Protein AF-A0AAV8ANN6-F1 (afdb_monomer_lite)

Foldseek 3Di:
DDDDDPWDDDPQWTQAFDDDPDPQTDDPQQWDDRNHPTTGGDQCVVVVVALVDPQWDWAGDRNDIDIDGPDQWDADRVVSDTHHPPPCPVVVVVVVVVVVVVVVVVVVVVVVVVVVVVVVVVCVPPVVVVVVPPDDPPDDDDDDDDDDDDDDD

InterPro domains:
  IPR009030 Growth factor receptor cysteine-rich domain superfamily [SSF57184] (16-83)
  IPR018097 EGF-like calcium-binding, conserved site [PS01187] (41-67)
  IPR026823 Complement Clr-like EGF domain [PF12662] (24-44)

Organism: NCBI:txid906938

Secondary structure (DSSP, 8-state):
-EEETTEEEBTTEE---EEETTTEEEPPTTEEE-SSS-EEEP-TTTTT-S--STTEEEEEETTEEEEEESSSEEEETTTTEEEES---HHHHHHHHHHHHHHHHHHHHHHHHHHHHHHHHHHHHHHSTTTGGGS-------------------

Sequence (153 aa):
MEVVGMAVVINKFFSACKEFGDNKCQCPSGFKGDGTKTCEDVDECKEKKACQCPECSCKNTYGSYDCTCSGDLLYMREQDACISKSASQVRGAWFAIVVVLTV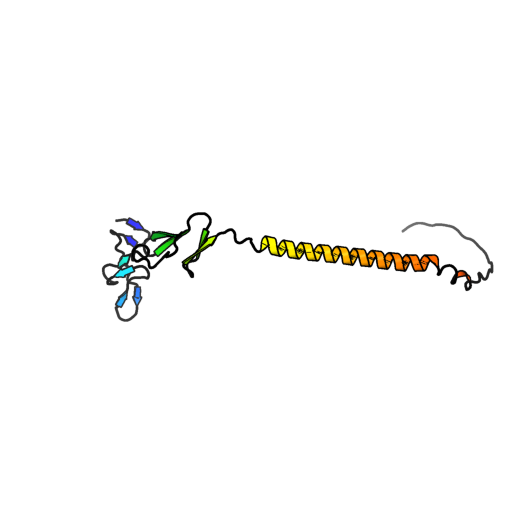LAIAAVGGYAIYKYRLRSYMDSEIRAIMAQYMPLDNQTEVPNHSQEKNHA

Structure (mmCIF, N/CA/C/O backbone):
data_AF-A0AAV8ANN6-F1
#
_entry.id   AF-A0AAV8ANN6-F1
#
loop_
_atom_site.group_PDB
_atom_site.id
_atom_site.type_symbol
_atom_site.label_atom_id
_atom_site.label_alt_id
_atom_site.label_comp_id
_atom_site.label_asym_id
_atom_site.label_entity_id
_atom_site.label_seq_id
_atom_site.pdbx_PDB_ins_code
_atom_site.Cartn_x
_atom_site.Cartn_y
_atom_site.Cartn_z
_atom_site.occupancy
_atom_site.B_iso_or_equiv
_atom_site.auth_seq_id
_atom_site.auth_comp_id
_atom_site.auth_asym_id
_atom_site.auth_atom_id
_atom_site.pdbx_PDB_model_num
ATOM 1 N N . MET A 1 1 ? -7.325 -8.944 35.195 1.00 47.22 1 MET A N 1
ATOM 2 C CA . MET A 1 1 ? -7.312 -7.472 35.114 1.00 47.22 1 MET A CA 1
ATOM 3 C C . MET A 1 1 ? -6.029 -7.115 34.404 1.00 47.22 1 MET A C 1
ATOM 5 O O . MET A 1 1 ? -4.971 -7.271 34.999 1.00 47.22 1 MET A O 1
ATOM 9 N N . GLU A 1 2 ? -6.109 -6.800 33.115 1.00 44.97 2 GLU A N 1
ATOM 10 C CA . GLU A 1 2 ? -4.937 -6.353 32.360 1.00 44.97 2 GLU A CA 1
ATOM 11 C C . GLU A 1 2 ? -4.935 -4.829 32.373 1.00 44.97 2 GLU A C 1
ATOM 13 O O . GLU A 1 2 ? -5.928 -4.189 32.029 1.00 44.97 2 GLU A O 1
ATOM 18 N N . VAL A 1 3 ? -3.840 -4.248 32.849 1.00 47.19 3 VAL A N 1
ATOM 19 C CA . VAL A 1 3 ? -3.636 -2.801 32.828 1.00 47.19 3 VAL A CA 1
ATOM 20 C C . VAL A 1 3 ? -2.806 -2.511 31.585 1.00 47.19 3 VAL A C 1
ATOM 22 O O . VAL A 1 3 ? -1.622 -2.839 31.545 1.00 47.19 3 VAL A O 1
ATOM 25 N N . VAL A 1 4 ? -3.433 -1.952 30.551 1.00 53.16 4 VAL A N 1
ATOM 26 C CA . VAL A 1 4 ? -2.744 -1.505 29.332 1.00 53.16 4 VAL A CA 1
ATOM 27 C C . VAL A 1 4 ? -2.748 0.021 29.357 1.00 53.16 4 VAL A C 1
ATOM 29 O O . VAL A 1 4 ? -3.747 0.665 29.042 1.00 53.16 4 VAL A O 1
ATOM 32 N N . GLY A 1 5 ? -1.639 0.616 29.802 1.00 62.78 5 GLY A N 1
ATOM 33 C CA . GLY A 1 5 ? -1.533 2.068 29.985 1.00 62.78 5 GLY A CA 1
ATOM 34 C C . GLY A 1 5 ? -2.410 2.595 31.132 1.00 62.78 5 GLY A C 1
ATOM 35 O O . GLY A 1 5 ? -2.434 2.014 32.212 1.00 62.78 5 GLY A O 1
ATOM 36 N N . MET A 1 6 ? -3.129 3.702 30.910 1.00 47.16 6 MET A N 1
ATOM 37 C CA . MET A 1 6 ? -4.071 4.295 31.884 1.00 47.16 6 MET A CA 1
ATOM 38 C C . MET A 1 6 ? -5.445 3.598 31.926 1.00 47.16 6 MET A C 1
ATOM 40 O O . MET A 1 6 ? -6.347 4.063 32.620 1.00 47.16 6 MET A O 1
ATOM 44 N N . ALA A 1 7 ? -5.630 2.501 31.187 1.00 51.03 7 ALA A N 1
ATOM 45 C CA . ALA A 1 7 ? -6.905 1.808 31.085 1.00 51.03 7 ALA A CA 1
ATOM 46 C C . ALA A 1 7 ? -6.923 0.502 31.889 1.00 51.03 7 ALA A C 1
ATOM 48 O O . ALA A 1 7 ? -6.020 -0.332 31.787 1.00 51.03 7 ALA A O 1
ATOM 49 N N . VAL A 1 8 ? -7.998 0.311 32.655 1.00 55.94 8 VAL A N 1
ATOM 50 C CA . VAL A 1 8 ? -8.302 -0.944 33.348 1.00 55.94 8 VAL A CA 1
ATOM 51 C C . VAL A 1 8 ? -9.140 -1.809 32.410 1.00 55.94 8 VAL A C 1
ATOM 53 O O . VAL A 1 8 ? -10.306 -1.505 32.171 1.00 55.94 8 VAL A O 1
ATOM 56 N N . VAL A 1 9 ? -8.558 -2.884 31.870 1.00 56.03 9 VAL A N 1
ATOM 57 C CA . VAL A 1 9 ? -9.264 -3.827 30.993 1.00 56.03 9 VAL A CA 1
ATOM 58 C C . VAL A 1 9 ? -9.759 -5.013 31.824 1.00 56.03 9 VAL A C 1
ATOM 60 O O . VAL A 1 9 ? -8.977 -5.789 32.392 1.00 56.03 9 VAL A O 1
ATOM 63 N N . ILE A 1 10 ? -11.083 -5.168 31.898 1.00 55.91 10 ILE A N 1
ATOM 64 C CA . ILE A 1 10 ? -11.748 -6.331 32.498 1.00 55.91 10 ILE A CA 1
ATOM 65 C C . ILE A 1 10 ? -12.589 -6.983 31.397 1.00 55.91 10 ILE A C 1
ATOM 67 O O . ILE A 1 10 ? -13.597 -6.424 30.990 1.00 55.91 10 ILE A O 1
ATOM 71 N N . ASN A 1 11 ? -12.173 -8.151 30.890 1.00 53.62 11 ASN A N 1
ATOM 72 C CA . ASN A 1 11 ? -12.951 -8.990 29.959 1.00 53.62 11 ASN A CA 1
ATOM 73 C C . ASN A 1 11 ? -13.629 -8.243 28.786 1.00 53.62 11 ASN A C 1
ATOM 75 O O . ASN A 1 11 ? -14.818 -8.427 28.552 1.00 53.62 11 ASN A O 1
ATOM 79 N N . LYS A 1 12 ? -12.876 -7.439 28.022 1.00 58.44 12 LYS A N 1
ATOM 80 C CA . LYS A 1 12 ? -13.356 -6.623 26.880 1.00 58.44 12 LYS A CA 1
ATOM 81 C C . LYS A 1 12 ? -14.217 -5.399 27.197 1.00 58.44 12 LYS A C 1
ATOM 83 O O . LYS A 1 12 ? -14.640 -4.708 26.272 1.00 58.44 12 LYS A O 1
ATOM 88 N N . PHE A 1 13 ? -14.441 -5.101 28.470 1.00 60.12 13 PHE A N 1
ATOM 89 C CA . PHE A 1 13 ? -15.150 -3.899 28.876 1.00 60.12 13 PHE A CA 1
ATOM 90 C C . PHE A 1 13 ? -14.147 -2.787 29.165 1.00 60.12 13 PHE A C 1
ATOM 92 O O . PHE A 1 13 ? -13.227 -2.948 29.972 1.00 60.12 13 PHE A O 1
ATOM 99 N N . PHE A 1 14 ? -14.334 -1.667 28.476 1.00 65.00 14 PHE A N 1
ATOM 100 C CA . PHE A 1 14 ? -13.576 -0.439 28.636 1.00 65.00 14 PHE A CA 1
ATOM 101 C C . PHE A 1 14 ? -14.499 0.628 29.243 1.00 65.00 14 PHE A C 1
ATOM 103 O O . PHE A 1 14 ? -15.652 0.767 28.841 1.00 65.00 14 PHE A O 1
ATOM 110 N N . SER A 1 15 ? -14.016 1.414 30.202 1.00 58.41 15 SER A N 1
ATOM 111 C CA . SER A 1 15 ? -14.722 2.599 30.706 1.00 58.41 15 SER A CA 1
ATOM 112 C C . SER A 1 15 ? -14.057 3.871 30.160 1.00 58.41 15 SER A C 1
ATOM 114 O O . SER A 1 15 ? -13.151 4.412 30.788 1.00 58.41 15 SER A O 1
ATOM 116 N N . ALA A 1 16 ? -14.481 4.331 28.975 1.00 63.75 16 ALA A N 1
ATOM 117 C CA . ALA A 1 16 ? -14.142 5.638 28.396 1.00 63.75 16 ALA A CA 1
ATOM 118 C C . ALA A 1 16 ? -15.451 6.346 28.108 1.00 63.75 16 ALA A C 1
ATOM 120 O O . ALA A 1 16 ? -16.178 5.955 27.196 1.00 63.75 16 ALA A O 1
ATOM 121 N N . CYS A 1 17 ? -15.709 7.414 28.845 1.00 68.44 17 CYS A N 1
ATOM 122 C CA . CYS A 1 17 ? -16.677 8.405 28.423 1.00 68.44 17 CYS A CA 1
ATOM 123 C C . CYS A 1 17 ? -15.941 9.438 27.566 1.00 68.44 17 CYS A C 1
ATOM 125 O O . CYS A 1 17 ? -15.003 10.083 28.037 1.00 68.44 17 CYS A O 1
ATOM 127 N N . LYS A 1 18 ? -16.355 9.596 26.306 1.00 74.88 18 LYS A N 1
ATOM 128 C CA . LYS A 1 18 ? -16.055 10.797 25.526 1.00 74.88 18 LYS A CA 1
ATOM 129 C C . LYS A 1 18 ? -17.199 11.780 25.763 1.00 74.88 18 LYS A C 1
ATOM 131 O O . LYS A 1 18 ? -18.340 11.482 25.409 1.00 74.88 18 LYS A O 1
ATOM 136 N N . GLU A 1 19 ? -16.908 12.918 26.388 1.00 70.38 19 GLU A N 1
ATOM 137 C CA . GLU A 1 19 ? -17.912 13.955 26.639 1.00 70.38 19 GLU A CA 1
ATOM 138 C C . GLU A 1 19 ? -18.310 14.635 25.319 1.00 70.38 19 GLU A C 1
ATOM 140 O O . GLU A 1 19 ? -17.498 15.288 24.662 1.00 70.38 19 GLU A O 1
ATOM 145 N N . PHE A 1 20 ? -19.570 14.469 24.923 1.00 65.69 20 PHE A N 1
ATOM 146 C CA . PHE A 1 20 ? -20.266 15.346 23.983 1.00 65.69 20 PHE A CA 1
ATOM 147 C C . PHE A 1 20 ? -21.249 16.174 24.824 1.00 65.69 20 PHE A C 1
ATOM 149 O O . PHE A 1 20 ? -21.854 15.628 25.741 1.00 65.69 20 PHE A O 1
ATOM 156 N N . GLY A 1 21 ? -21.360 17.483 24.572 1.00 69.75 21 GLY A N 1
ATOM 157 C CA . GLY A 1 21 ? -22.079 18.440 25.434 1.00 69.75 21 GLY A CA 1
ATOM 158 C C . GLY A 1 21 ? -23.454 17.996 25.979 1.00 69.75 21 GLY A C 1
ATOM 159 O O . GLY A 1 21 ? -24.133 17.148 25.403 1.00 69.75 21 GLY A O 1
ATOM 160 N N . ASP A 1 22 ? -23.847 18.615 27.101 1.00 63.34 22 ASP A N 1
ATOM 161 C CA . ASP A 1 22 ? -25.012 18.302 27.950 1.00 63.34 22 ASP A CA 1
ATOM 162 C C . ASP A 1 22 ? -25.047 16.856 28.482 1.00 63.34 22 ASP A C 1
ATOM 164 O O . ASP A 1 22 ? -25.939 16.072 28.163 1.00 63.34 22 ASP A O 1
ATOM 168 N N . ASN A 1 23 ? -24.091 16.514 29.358 1.00 66.06 23 ASN A N 1
ATOM 169 C CA . ASN A 1 23 ? -24.114 15.335 30.246 1.00 66.06 23 ASN A CA 1
ATOM 170 C C . ASN A 1 23 ? -24.320 13.965 29.562 1.00 66.06 23 ASN A C 1
ATOM 172 O O . ASN A 1 23 ? -24.701 12.994 30.222 1.00 66.06 23 ASN A O 1
ATOM 176 N N . LYS A 1 24 ? -24.075 13.857 28.252 1.00 72.00 24 LYS A N 1
ATOM 177 C CA . LYS A 1 24 ? -24.192 12.606 27.497 1.00 72.00 24 LYS A CA 1
ATOM 178 C C . LYS A 1 24 ? -22.808 12.015 27.260 1.00 72.00 24 LYS A C 1
ATOM 180 O O . LYS A 1 24 ? -22.073 12.423 26.365 1.00 72.00 24 LYS A O 1
ATOM 185 N N . CYS A 1 25 ? -22.466 11.019 28.069 1.00 76.62 25 CYS A N 1
ATOM 186 C CA . CYS A 1 25 ? -21.312 10.171 27.816 1.00 76.62 25 CYS A CA 1
ATOM 187 C C . CYS A 1 25 ? -21.583 9.258 26.622 1.00 76.62 25 CYS A C 1
ATOM 189 O O . CYS A 1 25 ? -22.574 8.530 26.615 1.00 76.62 25 CYS A O 1
ATOM 191 N N . GLN A 1 26 ? -20.683 9.256 25.640 1.00 80.12 26 GLN A N 1
ATOM 192 C CA . GLN A 1 26 ? -20.704 8.281 24.554 1.00 80.12 26 GLN A CA 1
ATOM 193 C C . GLN A 1 26 ? -19.395 7.494 24.529 1.00 80.12 26 GLN A C 1
ATOM 195 O O . GLN A 1 26 ? -18.327 8.023 24.848 1.00 80.12 26 GLN A O 1
ATOM 200 N N . CYS A 1 27 ? -19.483 6.218 24.154 1.00 82.44 27 CYS A N 1
ATOM 201 C CA . CYS A 1 27 ? -18.301 5.397 23.942 1.00 82.44 27 CYS A CA 1
ATOM 202 C C . CYS A 1 27 ? -17.434 5.970 22.804 1.00 82.44 27 CYS A C 1
ATOM 204 O O . CYS A 1 27 ? -17.966 6.544 21.847 1.00 82.44 27 CYS A O 1
ATOM 206 N N . PRO A 1 28 ? -16.100 5.829 22.888 1.00 80.50 28 PRO A N 1
ATOM 207 C CA . PRO A 1 28 ? -15.211 6.204 21.797 1.00 80.50 28 PRO A CA 1
ATOM 208 C C . PRO A 1 28 ? -15.4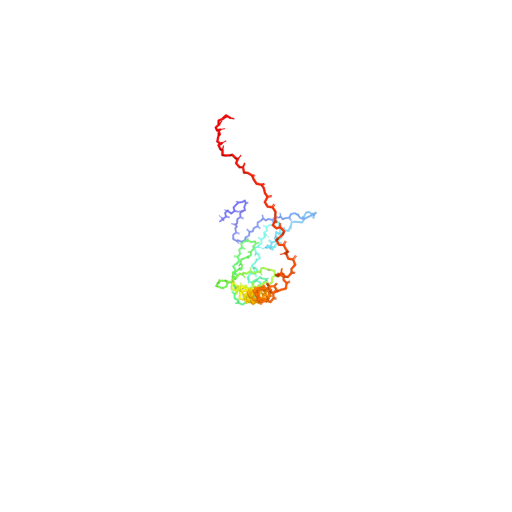73 5.352 20.546 1.00 80.50 28 PRO A C 1
ATOM 210 O O . PRO A 1 28 ? -16.060 4.272 20.620 1.00 80.50 28 PRO A O 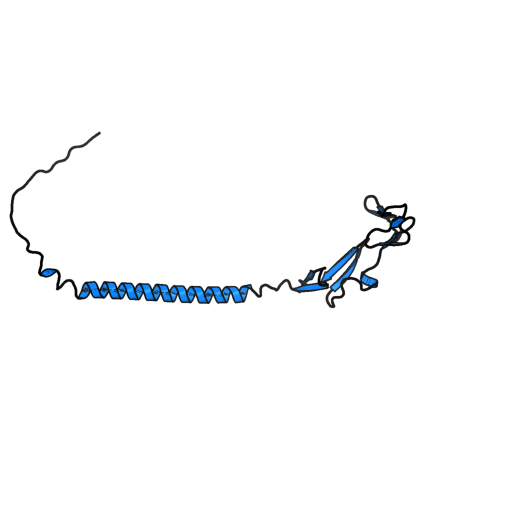1
ATOM 213 N N . SER A 1 29 ? -15.025 5.837 19.386 1.00 82.50 29 SER A N 1
ATOM 214 C CA . SER A 1 29 ? -15.107 5.092 18.124 1.00 82.50 29 SER A CA 1
ATOM 215 C C . SER A 1 29 ? -14.471 3.704 18.266 1.00 82.50 29 SER A C 1
ATOM 217 O O . SER A 1 29 ? -13.413 3.588 18.879 1.00 82.50 29 SER A O 1
ATOM 219 N N . GLY A 1 30 ? -15.115 2.673 17.711 1.00 81.75 30 GLY A N 1
ATOM 220 C CA . GLY A 1 30 ? -14.713 1.268 17.889 1.00 81.75 30 GLY A CA 1
ATOM 221 C C . GLY A 1 30 ? -15.354 0.581 19.102 1.00 81.75 30 GLY A C 1
ATOM 222 O O . GLY A 1 30 ? -15.158 -0.609 19.308 1.00 81.75 30 GLY A O 1
ATOM 223 N N . PHE A 1 31 ? -16.162 1.297 19.893 1.00 84.25 31 PHE A N 1
ATOM 224 C CA . PHE A 1 31 ? -16.857 0.735 21.050 1.00 84.25 31 PHE A CA 1
ATOM 225 C C . PHE A 1 31 ? -18.354 1.068 21.047 1.00 84.25 31 PHE A C 1
ATOM 227 O O . PHE A 1 31 ? -18.781 2.121 20.568 1.00 84.25 31 PHE A O 1
ATOM 234 N N . LYS A 1 32 ? -19.165 0.180 21.628 1.00 83.75 32 LYS A N 1
ATOM 235 C CA . LYS A 1 32 ? -20.619 0.329 21.786 1.00 83.75 32 LYS A CA 1
ATOM 236 C C . LYS A 1 32 ? -21.032 0.179 23.249 1.00 83.75 32 LYS A C 1
ATOM 238 O O . LYS A 1 32 ? -20.434 -0.594 23.989 1.00 83.75 32 LYS A O 1
ATOM 243 N N . GLY A 1 33 ? -22.064 0.905 23.671 1.00 81.19 33 GLY A N 1
ATOM 244 C CA . GLY A 1 33 ? -22.605 0.811 25.028 1.00 81.19 33 GLY A CA 1
ATOM 245 C C . GLY A 1 33 ? -23.118 2.143 25.558 1.00 81.19 33 GLY A C 1
ATOM 246 O O . GLY A 1 33 ? -23.248 3.116 24.816 1.00 81.19 33 GLY A O 1
ATOM 247 N N . ASP A 1 34 ? -23.377 2.177 26.863 1.00 72.31 34 ASP A N 1
ATOM 248 C CA . ASP A 1 34 ? -24.009 3.311 27.546 1.00 72.31 34 ASP A CA 1
ATOM 249 C C . ASP A 1 34 ? -23.061 4.502 27.778 1.00 72.31 34 ASP A C 1
ATOM 251 O O . ASP A 1 34 ? -23.477 5.510 28.338 1.00 72.31 34 ASP A O 1
ATOM 255 N N . GLY A 1 35 ? -21.774 4.391 27.421 1.00 69.88 35 GLY A N 1
ATOM 256 C CA . GLY A 1 35 ? -20.765 5.451 27.578 1.00 69.88 35 GLY A CA 1
ATOM 257 C C . GLY A 1 35 ? -20.326 5.728 29.023 1.00 69.88 35 GLY A C 1
ATOM 258 O O . GLY A 1 35 ? -19.193 6.144 29.244 1.00 69.88 35 GLY A O 1
ATOM 259 N N . THR A 1 36 ? -21.189 5.474 30.012 1.00 65.50 36 THR A N 1
ATOM 260 C CA . THR A 1 36 ? -20.972 5.849 31.422 1.00 65.50 36 THR A CA 1
ATOM 261 C C . THR A 1 36 ? -20.537 4.687 32.317 1.00 65.50 36 THR A C 1
ATOM 263 O O . THR A 1 36 ? -19.846 4.911 33.307 1.00 65.50 36 THR A O 1
ATOM 266 N N . LYS A 1 37 ? -20.955 3.448 32.017 1.00 68.12 37 LYS A N 1
ATOM 267 C CA . LYS A 1 37 ? -20.684 2.268 32.869 1.00 68.12 37 LYS A CA 1
ATOM 268 C C . LYS A 1 37 ? -19.873 1.184 32.170 1.00 68.12 37 LYS A C 1
ATOM 270 O O . LYS A 1 37 ? -18.975 0.620 32.786 1.00 68.12 37 LYS A O 1
ATOM 275 N N . THR A 1 38 ? -20.152 0.914 30.898 1.00 74.88 38 THR A N 1
ATOM 276 C CA . THR A 1 38 ? -19.470 -0.127 30.121 1.00 74.88 38 THR A CA 1
ATOM 277 C C . THR A 1 38 ? -19.495 0.222 28.637 1.00 74.88 38 THR A C 1
ATOM 279 O O . THR A 1 38 ? -20.570 0.416 28.070 1.00 74.88 38 THR A O 1
ATOM 282 N N . CYS A 1 39 ? -18.321 0.265 28.013 1.00 82.25 39 CYS A N 1
ATOM 283 C CA . CYS A 1 39 ? -18.153 0.256 26.566 1.00 82.25 39 CYS A CA 1
ATOM 284 C C . CYS A 1 39 ? -17.563 -1.095 26.158 1.00 82.25 39 CYS A C 1
ATOM 286 O O . CYS A 1 39 ? -16.492 -1.481 26.625 1.00 82.25 39 CYS A O 1
ATOM 288 N N . GLU A 1 40 ? -18.290 -1.827 25.326 1.00 83.69 40 GLU A N 1
ATOM 289 C CA . GLU A 1 40 ? -17.848 -3.085 24.737 1.00 83.69 40 GLU A CA 1
ATOM 290 C C . GLU A 1 40 ? -17.158 -2.803 23.402 1.00 83.69 40 GLU A C 1
ATOM 292 O O . GLU A 1 40 ? -17.642 -2.004 22.599 1.00 83.69 40 GLU A O 1
ATOM 297 N N . ASP A 1 41 ? -16.027 -3.463 23.180 1.00 85.50 41 ASP A N 1
ATOM 298 C CA . ASP A 1 41 ? -15.320 -3.471 21.901 1.00 85.50 41 ASP A CA 1
ATOM 299 C C . ASP A 1 41 ? -16.226 -3.991 20.771 1.00 85.50 41 ASP A C 1
ATOM 301 O O . ASP A 1 41 ? -16.857 -5.047 20.894 1.00 85.50 41 ASP A O 1
ATOM 305 N N . VAL A 1 42 ? -16.328 -3.238 19.675 1.00 88.00 42 VAL A N 1
ATOM 306 C CA . VAL A 1 42 ? -17.072 -3.672 18.490 1.00 88.00 42 VAL A CA 1
ATOM 307 C C . VAL A 1 42 ? -16.171 -4.592 17.686 1.00 88.00 42 VAL A C 1
ATOM 309 O O . VAL A 1 42 ? -15.150 -4.161 17.185 1.00 88.00 42 VAL A O 1
ATOM 312 N N . ASP A 1 43 ? -16.570 -5.851 17.521 1.00 88.75 43 ASP A N 1
ATOM 313 C CA . ASP A 1 43 ? -15.808 -6.811 16.720 1.00 88.75 43 ASP A CA 1
ATOM 314 C C . ASP A 1 43 ? -16.131 -6.615 15.228 1.00 88.75 43 ASP A C 1
ATOM 316 O O . ASP A 1 43 ? -17.037 -7.262 14.681 1.00 88.75 43 ASP A O 1
ATOM 320 N N . GLU A 1 44 ? -15.436 -5.686 14.560 1.00 89.19 44 GLU A N 1
ATOM 321 C CA . GLU A 1 44 ? -15.732 -5.344 13.162 1.00 89.19 44 GLU A CA 1
ATOM 322 C C . GLU A 1 44 ? -15.490 -6.520 12.203 1.00 89.19 44 GLU A C 1
ATOM 324 O O . GLU A 1 44 ? -16.131 -6.594 11.146 1.00 89.19 44 GLU A O 1
ATOM 329 N N . CYS A 1 45 ? -14.635 -7.472 12.599 1.00 87.50 45 CYS A N 1
ATOM 330 C CA . CYS A 1 45 ? -14.394 -8.719 11.877 1.00 87.50 45 CYS A CA 1
ATOM 331 C C . CYS A 1 45 ? -15.627 -9.630 11.880 1.00 87.50 45 CYS A C 1
ATOM 333 O O . CYS A 1 45 ? -16.006 -10.177 10.841 1.00 87.50 45 CYS A O 1
ATOM 335 N N . LYS A 1 46 ? -16.285 -9.798 13.034 1.00 87.38 46 LYS A N 1
ATOM 336 C CA . LYS A 1 46 ? -17.511 -10.611 13.132 1.00 87.38 46 LYS A CA 1
ATOM 337 C C . LYS A 1 46 ? -18.708 -9.949 12.480 1.00 87.38 46 LYS A C 1
ATOM 339 O O . LYS A 1 46 ? -19.517 -10.632 11.856 1.00 87.38 46 LYS A O 1
ATOM 344 N N . GLU A 1 47 ? -18.817 -8.631 12.614 1.00 86.69 47 GLU A N 1
ATOM 345 C CA . GLU A 1 47 ? -19.894 -7.862 11.990 1.00 86.69 47 GLU A CA 1
ATOM 346 C C . GLU A 1 47 ? -19.696 -7.707 10.469 1.00 86.69 47 GLU A C 1
ATOM 348 O O . GLU A 1 47 ? -20.566 -7.151 9.800 1.00 86.69 47 GLU A O 1
ATOM 353 N N . LYS A 1 48 ? -18.582 -8.220 9.912 1.00 80.62 48 LYS A N 1
ATOM 354 C CA . LYS A 1 48 ? -18.194 -8.102 8.496 1.00 80.62 48 LYS A CA 1
ATOM 355 C C . LYS A 1 48 ? -18.231 -6.655 8.001 1.00 80.62 48 LYS A C 1
ATOM 357 O O . LYS A 1 48 ? -18.514 -6.398 6.835 1.00 80.62 48 LYS A O 1
ATOM 362 N N . LYS A 1 49 ? -17.973 -5.699 8.893 1.00 82.25 49 LYS A N 1
ATOM 363 C CA . LYS A 1 49 ? -17.929 -4.265 8.573 1.00 82.25 49 LYS A CA 1
ATOM 364 C C . LYS A 1 49 ? -16.563 -3.838 8.045 1.00 82.25 49 LYS A C 1
ATOM 366 O O . LYS A 1 49 ? -16.472 -2.788 7.426 1.00 82.25 49 LYS A O 1
ATOM 371 N N . ALA A 1 50 ? -15.536 -4.648 8.290 1.00 82.50 50 ALA A N 1
ATOM 372 C CA . ALA A 1 50 ? -14.155 -4.401 7.908 1.00 82.50 50 ALA A CA 1
ATOM 373 C C . ALA A 1 50 ? -13.543 -5.613 7.190 1.00 82.50 50 ALA A C 1
ATOM 375 O O . ALA A 1 50 ? -13.984 -6.747 7.394 1.00 82.50 50 ALA A O 1
ATOM 376 N N . CYS A 1 51 ? -12.510 -5.365 6.376 1.00 84.00 51 CYS A N 1
ATOM 377 C CA . CYS A 1 51 ? -11.745 -6.383 5.651 1.00 84.00 51 CYS A CA 1
ATOM 378 C C . CYS A 1 51 ? -12.624 -7.318 4.785 1.00 84.00 51 CYS A C 1
ATOM 380 O O . CYS A 1 51 ? -12.488 -8.539 4.844 1.00 84.00 51 CYS A O 1
ATOM 382 N N . GLN A 1 52 ? -13.538 -6.770 3.974 1.00 82.25 52 GLN A N 1
ATOM 383 C CA . GLN A 1 52 ? -14.472 -7.569 3.154 1.00 82.25 52 GLN A CA 1
ATOM 384 C C . GLN A 1 52 ? -13.835 -8.244 1.919 1.00 82.25 52 GLN A C 1
ATOM 386 O O . GLN A 1 52 ? -14.525 -8.866 1.111 1.00 82.25 52 GLN A O 1
ATOM 391 N N . CYS A 1 53 ? -12.522 -8.130 1.753 1.00 80.06 53 CYS A N 1
ATOM 392 C CA . CYS A 1 53 ? -11.778 -8.687 0.633 1.00 80.06 53 CYS A CA 1
ATOM 393 C C . CYS A 1 53 ? -11.570 -10.211 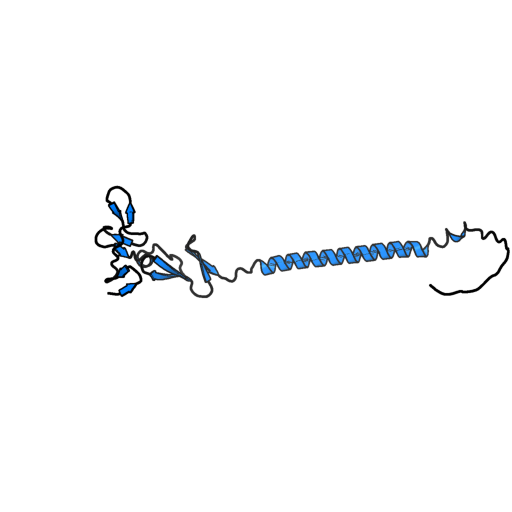0.768 1.00 80.06 53 CYS A C 1
ATOM 395 O O . CYS A 1 53 ? -11.297 -10.704 1.862 1.00 80.06 53 CYS A O 1
ATOM 397 N N . PRO A 1 54 ? -11.636 -10.975 -0.340 1.00 74.88 54 PRO A N 1
ATOM 398 C CA . PRO A 1 54 ? -11.538 -12.438 -0.312 1.00 74.88 54 PRO A CA 1
ATOM 399 C C . PRO A 1 54 ? -10.162 -12.960 0.127 1.00 74.88 54 PRO A C 1
ATOM 401 O O . PRO A 1 54 ? -10.076 -14.060 0.662 1.00 74.88 54 PRO A O 1
ATOM 404 N N . GLU A 1 55 ? -9.096 -12.177 -0.066 1.00 78.50 55 GLU A N 1
ATOM 405 C CA . GLU A 1 55 ? -7.724 -12.545 0.324 1.00 78.50 55 GLU A CA 1
ATOM 406 C C . GLU A 1 55 ? -7.239 -11.842 1.601 1.00 78.50 55 GLU A C 1
ATOM 408 O O . GLU A 1 55 ? -6.045 -11.856 1.919 1.00 78.50 55 GLU A O 1
ATOM 413 N N . CYS A 1 56 ? -8.164 -11.232 2.342 1.00 85.62 56 CYS A N 1
ATOM 414 C CA . CYS A 1 56 ? -7.875 -10.534 3.583 1.00 85.62 56 CYS A CA 1
ATOM 415 C C . CYS A 1 56 ? -8.125 -11.411 4.804 1.00 85.62 56 CYS A C 1
ATOM 417 O O . CYS A 1 56 ? -9.131 -12.108 4.911 1.00 85.62 56 CYS A O 1
ATOM 419 N N . SER A 1 57 ? -7.229 -11.305 5.774 1.00 87.38 57 SER A N 1
ATOM 420 C CA . SER A 1 57 ? -7.398 -11.814 7.123 1.00 87.38 57 SER A CA 1
ATOM 421 C C . SER A 1 57 ? -7.716 -10.644 8.050 1.00 87.38 57 SER A C 1
ATOM 423 O O . SER A 1 57 ? -6.934 -9.702 8.169 1.00 87.38 57 SER A O 1
ATOM 425 N N . CYS A 1 58 ? -8.864 -10.711 8.723 1.00 90.00 58 CYS A N 1
ATOM 426 C CA . CYS A 1 58 ? -9.266 -9.731 9.729 1.00 90.00 58 CYS A CA 1
ATOM 427 C C . CYS A 1 58 ? -8.833 -10.197 11.117 1.00 90.00 58 CYS A C 1
ATOM 429 O O . CYS A 1 58 ? -9.147 -11.317 11.530 1.00 90.00 58 CYS A O 1
ATOM 431 N N . LYS A 1 59 ? -8.147 -9.330 11.858 1.00 89.62 59 LYS A N 1
ATOM 432 C CA . LYS A 1 59 ? -7.806 -9.543 13.260 1.00 89.62 59 LYS A CA 1
ATOM 433 C C . LYS A 1 59 ? -8.394 -8.414 14.095 1.00 89.62 59 LYS A C 1
ATOM 435 O O . LYS A 1 59 ? -7.949 -7.273 14.014 1.00 89.62 59 LYS A O 1
ATOM 440 N N . ASN A 1 60 ? -9.368 -8.751 14.933 1.00 86.81 60 ASN A N 1
ATOM 441 C CA . ASN A 1 60 ? -9.958 -7.793 15.855 1.00 86.81 60 ASN A CA 1
ATOM 442 C C . ASN A 1 60 ? -8.938 -7.393 16.933 1.00 86.81 60 ASN A C 1
ATOM 444 O O . ASN A 1 60 ? -8.271 -8.257 17.513 1.00 86.81 60 ASN A O 1
ATOM 448 N N . THR A 1 61 ? -8.822 -6.099 17.209 1.00 85.56 61 THR A N 1
ATOM 449 C CA . THR A 1 61 ? -7.980 -5.539 18.275 1.00 85.56 61 THR A CA 1
ATOM 450 C C . THR A 1 61 ? -8.843 -4.685 19.201 1.00 85.56 61 THR A C 1
ATOM 452 O O . THR A 1 61 ? -9.994 -4.412 18.901 1.00 85.56 61 THR A O 1
ATOM 455 N N . TYR A 1 62 ? -8.340 -4.292 20.368 1.00 83.31 62 TYR A N 1
ATOM 456 C CA . TYR A 1 62 ? -9.147 -3.459 21.258 1.00 83.31 62 TYR A CA 1
ATOM 457 C C . TYR A 1 62 ? -9.260 -2.032 20.712 1.00 83.31 62 TYR A C 1
ATOM 459 O O . TYR A 1 62 ? -8.256 -1.327 20.603 1.00 83.31 62 TYR A O 1
ATOM 467 N N . GLY A 1 63 ? -10.484 -1.617 20.397 1.00 80.94 63 GLY A N 1
ATOM 468 C CA . GLY A 1 63 ? -10.850 -0.309 19.863 1.00 80.94 63 GLY A CA 1
ATOM 469 C C . GLY A 1 63 ? -10.553 -0.105 18.381 1.00 80.94 63 GLY A C 1
ATOM 470 O O . GLY A 1 63 ? -10.677 1.016 17.890 1.00 80.94 63 GLY A O 1
ATOM 471 N N . SER A 1 64 ? -10.114 -1.149 17.679 1.00 85.62 64 SER A N 1
ATOM 472 C CA . SER A 1 64 ? -9.805 -1.112 16.248 1.00 85.62 64 SER A CA 1
ATOM 473 C C . SER A 1 64 ? -9.733 -2.532 15.694 1.00 85.62 64 SER A C 1
ATOM 475 O O . SER A 1 64 ? -9.631 -3.507 16.423 1.00 85.62 64 SER A O 1
ATOM 477 N N . TYR A 1 65 ? -9.601 -2.661 14.388 1.00 87.69 65 TYR A N 1
ATOM 478 C CA . TYR A 1 65 ? -9.246 -3.904 13.719 1.00 87.69 65 TYR A CA 1
ATOM 479 C C . TYR A 1 65 ? -7.955 -3.723 12.921 1.00 87.69 65 TYR A C 1
ATOM 481 O O . TYR A 1 65 ? -7.593 -2.604 12.537 1.00 87.69 65 TYR A O 1
ATOM 489 N N . ASP A 1 66 ? -7.277 -4.836 12.667 1.00 87.81 66 ASP A N 1
ATOM 490 C CA . ASP A 1 66 ? -6.136 -4.926 11.768 1.00 87.81 66 ASP A CA 1
ATOM 491 C C . ASP A 1 66 ? -6.489 -5.875 10.616 1.00 87.81 66 ASP A C 1
ATOM 493 O O . ASP A 1 66 ? -6.944 -7.000 10.844 1.00 87.81 66 ASP A O 1
ATOM 497 N N . CYS A 1 67 ? -6.318 -5.411 9.379 1.00 89.25 67 CYS A N 1
ATOM 498 C CA . CYS A 1 67 ? -6.543 -6.220 8.185 1.00 89.25 67 CYS A CA 1
ATOM 499 C C . CYS A 1 67 ? -5.199 -6.489 7.522 1.00 89.25 67 CYS A C 1
ATOM 501 O O . CYS A 1 67 ? -4.487 -5.560 7.132 1.00 89.25 67 CYS A O 1
ATOM 503 N N . THR A 1 68 ? -4.888 -7.759 7.316 1.00 87.06 68 THR A N 1
ATOM 504 C CA . THR A 1 68 ? -3.715 -8.171 6.552 1.00 87.06 68 THR A CA 1
ATOM 505 C C . THR A 1 68 ? -4.151 -8.868 5.277 1.00 87.06 68 THR A C 1
ATOM 507 O O . THR A 1 68 ? -5.145 -9.586 5.259 1.00 87.06 68 THR A O 1
ATOM 510 N N . CYS A 1 69 ? -3.422 -8.653 4.187 1.00 87.94 69 CYS A N 1
ATOM 511 C CA . CYS A 1 69 ? -3.607 -9.434 2.971 1.00 87.94 69 CYS A CA 1
ATOM 512 C C . CYS A 1 69 ? -2.726 -10.682 3.025 1.00 87.94 69 CYS A C 1
ATOM 514 O O . CYS A 1 69 ? -1.653 -10.674 3.631 1.00 87.94 69 CYS A O 1
ATOM 516 N N . SER A 1 70 ? -3.173 -11.755 2.384 1.00 83.69 70 SER A N 1
ATOM 517 C CA . SER A 1 70 ? -2.362 -12.960 2.211 1.00 83.69 70 SER A CA 1
ATOM 518 C C . SER A 1 70 ? -1.166 -12.658 1.296 1.00 83.69 70 SER A C 1
ATOM 520 O O . SER A 1 70 ? -1.330 -11.993 0.283 1.00 83.69 70 SER A O 1
ATOM 522 N N . GLY A 1 71 ? 0.041 -13.130 1.628 1.00 80.06 71 GLY A N 1
ATOM 523 C CA . GLY A 1 71 ? 1.242 -12.945 0.792 1.00 80.06 71 GLY A CA 1
ATOM 524 C C . GLY A 1 71 ? 1.863 -11.536 0.830 1.00 80.06 71 GLY A C 1
ATOM 525 O O . GLY A 1 71 ? 1.792 -10.842 1.838 1.00 80.06 71 GLY A O 1
ATOM 526 N N . ASP A 1 72 ? 2.500 -11.120 -0.272 1.00 75.69 72 ASP A N 1
ATOM 527 C CA . ASP A 1 72 ? 3.195 -9.822 -0.432 1.00 75.69 72 ASP A CA 1
ATOM 528 C C . ASP A 1 72 ? 2.263 -8.686 -0.916 1.00 75.69 72 ASP A C 1
ATOM 530 O O . ASP A 1 72 ? 2.644 -7.814 -1.713 1.00 75.69 72 ASP A O 1
ATOM 534 N N . LEU A 1 73 ? 1.003 -8.712 -0.481 1.00 81.12 73 LEU A N 1
ATOM 535 C CA . LEU A 1 73 ? -0.004 -7.716 -0.838 1.00 81.12 73 LEU A CA 1
ATOM 536 C C . LEU A 1 73 ? -0.133 -6.642 0.251 1.00 81.12 73 LEU A C 1
ATOM 538 O O . LEU A 1 73 ? -0.082 -6.922 1.447 1.00 81.12 73 LEU A O 1
ATOM 542 N N . LEU A 1 74 ? -0.318 -5.394 -0.173 1.00 82.62 74 LEU A N 1
ATOM 543 C CA . LEU A 1 74 ? -0.582 -4.257 0.704 1.00 82.62 74 LEU A CA 1
ATOM 544 C C . LEU A 1 74 ? -2.090 -4.033 0.816 1.00 82.62 74 LEU A C 1
ATOM 546 O O . LEU A 1 74 ? -2.776 -3.943 -0.202 1.00 82.62 74 LEU A O 1
ATOM 550 N N . TYR A 1 75 ? -2.589 -3.912 2.045 1.00 81.75 75 TYR A N 1
ATOM 551 C CA . TYR A 1 75 ? -3.989 -3.598 2.316 1.00 81.75 75 TYR A CA 1
ATOM 552 C C . TYR A 1 75 ? -4.227 -2.080 2.302 1.00 81.75 75 TYR A C 1
ATOM 554 O O . TYR A 1 75 ? -3.547 -1.332 3.007 1.00 81.75 75 TYR A O 1
ATOM 562 N N . MET A 1 76 ? -5.207 -1.619 1.521 1.00 82.06 76 MET A N 1
ATOM 563 C CA . MET A 1 76 ? -5.675 -0.229 1.504 1.00 82.06 76 MET A CA 1
ATOM 564 C C . MET A 1 76 ? -7.035 -0.102 2.200 1.00 82.06 76 MET A C 1
ATOM 566 O O . MET A 1 76 ? -8.042 -0.574 1.676 1.00 82.06 76 MET A O 1
ATOM 570 N N . ARG A 1 77 ? -7.071 0.604 3.345 1.00 81.50 77 ARG A N 1
ATOM 571 C CA . ARG A 1 77 ? -8.281 0.790 4.180 1.00 81.50 77 ARG A CA 1
ATOM 572 C C . ARG A 1 77 ? -9.427 1.535 3.482 1.00 81.50 77 ARG A C 1
ATOM 574 O O . ARG A 1 77 ? -10.572 1.350 3.858 1.00 81.50 77 ARG A O 1
ATOM 581 N N . GLU A 1 78 ? -9.133 2.405 2.515 1.00 80.38 78 GLU A N 1
ATOM 582 C CA . GLU A 1 78 ? -10.141 3.270 1.871 1.00 80.38 78 GLU A CA 1
ATOM 583 C C . GLU A 1 78 ? -10.968 2.542 0.800 1.00 80.38 78 GLU A C 1
ATOM 585 O O . GLU A 1 78 ? -12.127 2.873 0.574 1.00 80.38 78 GLU A O 1
ATOM 590 N N . GLN A 1 79 ? -10.379 1.541 0.147 1.00 75.00 79 GLN A N 1
ATOM 591 C CA . GLN A 1 79 ? -11.015 0.781 -0.935 1.00 75.00 79 GLN A CA 1
ATOM 592 C C . GLN A 1 79 ? -11.199 -0.701 -0.584 1.00 75.00 79 GLN A C 1
ATOM 594 O O . GLN A 1 79 ? -11.585 -1.476 -1.455 1.00 75.00 79 GLN A O 1
ATOM 599 N N . ASP A 1 80 ? -10.896 -1.095 0.663 1.00 77.81 80 ASP A N 1
ATOM 600 C CA . ASP A 1 80 ? -10.918 -2.485 1.142 1.00 77.81 80 ASP A CA 1
ATOM 601 C C . ASP A 1 80 ? -10.240 -3.461 0.164 1.00 77.81 80 ASP A C 1
ATOM 603 O O . ASP A 1 80 ? -10.731 -4.552 -0.129 1.00 77.81 80 ASP A O 1
ATOM 607 N N . ALA A 1 81 ? -9.094 -3.046 -0.380 1.00 80.94 81 ALA A N 1
ATOM 608 C CA . ALA A 1 81 ? -8.431 -3.736 -1.478 1.00 80.94 81 ALA A CA 1
ATOM 609 C C . ALA A 1 81 ? -7.018 -4.191 -1.102 1.00 80.94 81 ALA A C 1
ATOM 611 O O . ALA A 1 81 ? -6.263 -3.463 -0.453 1.00 80.94 81 ALA A O 1
ATOM 612 N N . CYS A 1 82 ? -6.649 -5.383 -1.577 1.00 84.69 82 CYS A N 1
ATOM 613 C CA . CYS A 1 82 ? -5.283 -5.892 -1.551 1.00 84.69 82 CYS A CA 1
ATOM 614 C C . CYS A 1 82 ? -4.591 -5.577 -2.871 1.00 84.69 82 CYS A C 1
ATOM 616 O O . CYS A 1 82 ? -5.019 -6.038 -3.928 1.00 84.69 82 CYS A O 1
ATOM 618 N N . ILE A 1 83 ? -3.499 -4.821 -2.816 1.00 81.25 83 ILE A N 1
ATOM 619 C CA . ILE A 1 83 ? -2.710 -4.471 -3.995 1.00 81.25 83 ILE A CA 1
ATOM 620 C C . ILE A 1 83 ? -1.392 -5.225 -3.936 1.00 81.25 83 ILE A C 1
ATOM 622 O O . ILE A 1 83 ? -0.634 -5.111 -2.973 1.00 81.25 83 ILE A O 1
ATOM 626 N N . SER A 1 84 ? -1.096 -5.998 -4.978 1.00 76.56 84 SER A N 1
ATOM 627 C CA . SER A 1 84 ? 0.186 -6.682 -5.087 1.00 76.56 84 SER A CA 1
ATOM 628 C C . SER A 1 84 ? 1.305 -5.653 -5.199 1.00 76.56 84 SER A C 1
ATOM 630 O O . SER A 1 84 ? 1.254 -4.771 -6.060 1.00 76.56 84 SER A O 1
ATOM 632 N N . LYS A 1 85 ? 2.361 -5.807 -4.395 1.00 69.94 85 LYS A N 1
ATOM 633 C CA . LYS A 1 85 ? 3.572 -4.975 -4.485 1.00 69.94 85 LYS A CA 1
ATOM 634 C C . LYS A 1 85 ? 4.244 -5.045 -5.870 1.00 69.94 85 LYS A C 1
ATOM 636 O O . LYS A 1 85 ? 5.034 -4.173 -6.228 1.00 69.94 85 LYS A O 1
ATOM 641 N N . SER A 1 86 ? 3.887 -6.035 -6.690 1.00 66.62 86 SER A N 1
ATOM 642 C CA . SER A 1 86 ? 4.245 -6.143 -8.105 1.00 66.62 86 SER A CA 1
ATOM 643 C C . SER A 1 86 ? 3.395 -5.234 -9.001 1.00 66.62 86 SER A C 1
ATOM 645 O O . SER A 1 86 ? 2.737 -5.692 -9.929 1.00 66.62 86 SER A O 1
ATOM 647 N N . ALA A 1 87 ? 3.430 -3.927 -8.760 1.00 56.22 87 ALA A N 1
ATOM 648 C CA . ALA A 1 87 ? 2.947 -2.934 -9.720 1.00 56.22 87 ALA A CA 1
ATOM 649 C C . ALA A 1 87 ? 4.104 -2.067 -10.236 1.00 56.22 87 ALA A C 1
ATOM 651 O O . ALA A 1 87 ? 3.972 -0.880 -10.512 1.00 56.22 87 ALA A O 1
ATOM 652 N N . SER A 1 88 ? 5.263 -2.688 -10.442 1.00 57.66 88 SER A N 1
ATOM 653 C CA . SER A 1 88 ? 6.323 -2.180 -11.312 1.00 57.66 88 SER A CA 1
ATOM 654 C C . SER A 1 88 ? 6.032 -2.484 -12.791 1.00 57.66 88 SER A C 1
ATOM 656 O O . SER A 1 88 ? 6.954 -2.641 -13.586 1.00 57.66 88 SER A O 1
ATOM 658 N N . GLN A 1 89 ? 4.762 -2.505 -13.215 1.00 57.88 89 GLN A N 1
ATOM 659 C CA . GLN A 1 89 ? 4.415 -2.583 -14.640 1.00 57.88 89 GLN A CA 1
ATOM 660 C C . GLN A 1 89 ? 4.571 -1.232 -15.362 1.00 57.88 89 GLN A C 1
ATOM 662 O O . GLN A 1 89 ? 4.422 -1.156 -16.570 1.00 57.88 89 GLN A O 1
ATOM 667 N N . VAL A 1 90 ? 4.963 -0.152 -14.683 1.00 54.78 90 VAL A N 1
ATOM 668 C CA . VAL A 1 90 ? 5.423 1.065 -15.388 1.00 54.78 90 VAL A CA 1
ATOM 669 C C . VAL A 1 90 ? 6.905 0.960 -15.758 1.00 54.78 90 VAL A C 1
ATOM 671 O O . VAL A 1 90 ? 7.379 1.635 -16.668 1.00 54.78 90 VAL A O 1
ATOM 674 N N . ARG A 1 91 ? 7.654 0.064 -15.102 1.00 59.38 91 ARG A N 1
ATOM 675 C CA . ARG A 1 91 ? 9.100 -0.068 -15.294 1.00 59.38 91 ARG A CA 1
ATOM 676 C C . ARG A 1 91 ? 9.417 -0.538 -16.720 1.00 59.38 91 ARG A C 1
ATOM 678 O O . ARG A 1 91 ? 10.245 0.073 -17.382 1.00 59.38 91 ARG A O 1
ATOM 685 N N . GLY A 1 92 ? 8.695 -1.539 -17.228 1.00 65.19 92 GLY A N 1
ATOM 686 C CA . GLY A 1 92 ? 8.881 -2.053 -18.592 1.00 65.19 92 GLY A CA 1
ATOM 687 C C . GLY A 1 92 ? 8.462 -1.071 -19.691 1.00 65.19 92 GLY A C 1
ATOM 688 O O . GLY A 1 92 ? 9.220 -0.848 -20.633 1.00 65.19 92 GLY A O 1
ATOM 689 N N . ALA A 1 93 ? 7.292 -0.438 -19.553 1.00 74.31 93 ALA A N 1
ATOM 690 C CA . ALA A 1 93 ? 6.783 0.510 -20.548 1.00 74.31 93 ALA A CA 1
ATOM 691 C C . ALA A 1 93 ? 7.650 1.777 -20.638 1.00 74.31 93 ALA A C 1
ATOM 693 O O . ALA A 1 93 ? 7.985 2.227 -21.732 1.00 74.31 93 ALA A O 1
ATOM 694 N N . TRP A 1 94 ? 8.089 2.309 -19.494 1.00 80.50 94 TRP A N 1
ATOM 695 C CA . TRP A 1 94 ? 9.006 3.447 -19.447 1.00 80.50 94 TRP A CA 1
ATOM 696 C C . TRP A 1 94 ? 10.368 3.112 -20.068 1.00 80.50 94 TRP A C 1
ATOM 698 O O . TRP A 1 94 ? 10.900 3.900 -20.849 1.00 80.50 94 TRP A O 1
ATOM 708 N N . PHE A 1 95 ? 10.917 1.924 -19.786 1.00 84.19 95 PHE A N 1
ATOM 709 C CA . PHE A 1 95 ? 12.174 1.489 -20.397 1.00 84.19 95 PHE A CA 1
ATOM 710 C C . PHE A 1 95 ? 12.065 1.323 -21.915 1.00 84.19 95 PHE A C 1
ATOM 712 O O . PHE A 1 95 ? 12.979 1.735 -22.625 1.00 84.19 95 PHE A O 1
ATOM 719 N N . ALA A 1 96 ? 10.948 0.800 -22.425 1.00 86.62 96 ALA A N 1
ATOM 720 C CA . ALA A 1 96 ? 10.723 0.693 -23.863 1.00 86.62 96 ALA A CA 1
ATOM 721 C C . ALA A 1 96 ? 10.702 2.072 -24.548 1.00 86.62 96 ALA A C 1
ATOM 723 O O . ALA A 1 96 ? 11.356 2.258 -25.573 1.00 86.62 96 ALA A O 1
ATOM 724 N N . ILE A 1 97 ? 10.026 3.061 -23.952 1.00 89.31 97 ILE A N 1
ATOM 725 C CA . ILE A 1 97 ? 9.982 4.438 -24.474 1.00 89.31 97 ILE A CA 1
ATOM 726 C C . ILE A 1 97 ? 11.384 5.058 -24.500 1.00 89.31 97 ILE A C 1
ATOM 728 O O . ILE A 1 97 ? 11.788 5.628 -25.513 1.00 89.31 97 ILE A O 1
ATOM 732 N N . VAL A 1 98 ? 12.156 4.908 -23.419 1.00 91.50 98 VAL A N 1
ATOM 733 C CA . VAL A 1 98 ? 13.529 5.432 -23.346 1.00 91.50 98 VAL A CA 1
ATOM 734 C C . VAL A 1 98 ? 14.420 4.803 -24.420 1.00 91.50 98 VAL A C 1
ATOM 736 O O . VAL A 1 98 ? 15.158 5.527 -25.080 1.00 91.50 98 VAL A O 1
ATOM 739 N N . VAL A 1 99 ? 14.324 3.490 -24.649 1.00 94.00 99 VAL A N 1
ATOM 740 C CA . VAL A 1 99 ? 15.108 2.797 -25.688 1.00 94.00 99 VAL A CA 1
ATOM 741 C C . VAL A 1 99 ? 14.758 3.295 -27.092 1.00 94.00 99 VAL A C 1
ATOM 743 O O . VAL A 1 99 ? 15.650 3.522 -27.905 1.00 94.00 99 VAL A O 1
ATOM 746 N N . VAL A 1 100 ? 13.477 3.521 -27.392 1.00 94.81 100 VAL A N 1
ATOM 747 C CA . VAL A 1 100 ? 13.072 4.058 -28.701 1.00 94.81 100 VAL A CA 1
ATOM 748 C C . VAL A 1 100 ? 13.634 5.468 -28.908 1.00 94.81 100 VAL A C 1
ATOM 750 O O . VAL A 1 100 ? 14.193 5.760 -29.966 1.00 94.81 100 VAL A O 1
ATOM 753 N N . LEU A 1 101 ? 13.555 6.332 -27.893 1.00 95.25 101 LEU A N 1
ATOM 754 C CA . LEU A 1 101 ? 14.074 7.699 -27.980 1.00 95.25 101 LEU A CA 1
ATOM 755 C C . LEU A 1 101 ? 15.600 7.742 -28.140 1.00 95.25 101 LEU A C 1
ATOM 757 O O . LEU A 1 101 ? 16.104 8.547 -28.924 1.00 95.25 101 LEU A O 1
ATOM 761 N N . THR A 1 102 ? 16.344 6.875 -27.448 1.00 95.81 102 THR A N 1
ATOM 762 C CA . THR A 1 102 ? 17.809 6.830 -27.577 1.00 95.81 102 THR A CA 1
ATOM 763 C C . THR A 1 102 ? 18.242 6.340 -28.955 1.00 95.81 102 THR A C 1
ATOM 765 O O . THR A 1 102 ? 19.158 6.916 -29.539 1.00 95.81 102 THR A O 1
ATOM 768 N N . VAL A 1 103 ? 17.555 5.344 -29.524 1.00 96.94 103 VAL A N 1
ATOM 769 C CA . VAL A 1 103 ? 17.827 4.859 -30.887 1.00 96.94 103 VAL A CA 1
ATOM 770 C C . VAL A 1 103 ? 17.567 5.952 -31.926 1.00 96.94 103 VAL A C 1
ATOM 772 O O . VAL A 1 103 ? 18.407 6.172 -32.800 1.00 96.94 103 VAL A O 1
ATOM 775 N N . LEU A 1 104 ? 16.456 6.687 -31.809 1.00 97.25 104 LEU A N 1
ATOM 776 C CA . LEU A 1 104 ? 16.153 7.811 -32.703 1.00 97.25 104 LEU A CA 1
ATOM 777 C C . LEU A 1 104 ? 17.199 8.926 -32.593 1.00 97.25 104 LEU A C 1
ATOM 779 O O . LEU A 1 104 ? 17.639 9.456 -33.614 1.00 97.25 104 LEU A O 1
ATOM 783 N N . ALA A 1 105 ? 17.641 9.250 -31.376 1.00 97.31 105 ALA A N 1
ATOM 784 C CA . ALA A 1 105 ? 18.683 10.246 -31.156 1.00 97.31 105 ALA A CA 1
ATOM 785 C C . ALA A 1 105 ? 20.022 9.824 -31.784 1.00 97.31 105 ALA A C 1
ATOM 787 O O . ALA A 1 105 ? 20.656 10.628 -32.466 1.00 97.31 105 ALA A O 1
ATOM 788 N N . ILE A 1 106 ? 20.434 8.562 -31.620 1.00 97.12 106 ILE A N 1
ATOM 789 C CA . ILE A 1 106 ? 21.667 8.030 -32.224 1.00 97.12 106 ILE A CA 1
ATOM 790 C C . ILE A 1 106 ? 21.579 8.066 -33.754 1.00 97.12 106 ILE A C 1
ATOM 792 O O . ILE A 1 106 ? 22.524 8.510 -34.407 1.00 97.12 106 ILE A O 1
ATOM 796 N N . ALA A 1 107 ? 20.445 7.657 -34.330 1.00 97.38 107 ALA A N 1
ATOM 797 C CA . ALA A 1 107 ? 20.229 7.706 -35.774 1.00 97.38 107 ALA A CA 1
ATOM 798 C C . ALA A 1 107 ? 20.282 9.147 -36.313 1.00 97.38 107 ALA A C 1
ATOM 800 O O . ALA A 1 107 ? 20.941 9.404 -37.322 1.00 97.38 107 ALA A O 1
ATOM 801 N N . ALA A 1 108 ? 19.655 10.099 -35.615 1.00 96.75 108 ALA A N 1
ATOM 802 C CA . ALA A 1 108 ? 19.668 11.511 -35.988 1.00 96.75 108 ALA A CA 1
ATOM 803 C C . ALA A 1 108 ? 21.079 12.120 -35.910 1.00 96.75 108 ALA A C 1
ATOM 805 O O . ALA A 1 108 ? 21.517 12.782 -36.851 1.00 96.75 108 ALA A O 1
ATOM 806 N N . VAL A 1 109 ? 21.817 11.866 -34.824 1.00 96.88 109 VAL A N 1
ATOM 807 C CA . VAL A 1 109 ? 23.191 12.366 -34.641 1.00 96.88 109 VAL A CA 1
ATOM 808 C C . VAL A 1 109 ? 24.143 11.740 -35.660 1.00 96.88 109 VAL A C 1
ATOM 810 O O . VAL A 1 109 ? 24.929 12.459 -36.278 1.00 96.88 109 VAL A O 1
ATOM 813 N N . GLY A 1 110 ? 24.049 10.426 -35.884 1.00 96.00 110 GLY A N 1
ATOM 814 C CA . GLY A 1 110 ? 24.839 9.722 -36.894 1.00 96.00 110 GLY A CA 1
ATOM 815 C C . GLY A 1 110 ? 24.567 10.249 -38.304 1.00 96.00 110 GLY A C 1
ATOM 816 O O . GLY A 1 110 ? 25.504 10.584 -39.029 1.00 96.00 110 GLY A O 1
ATOM 817 N N . GLY A 1 111 ? 23.292 10.419 -38.665 1.00 96.00 111 GLY A N 1
ATOM 818 C CA . GLY A 1 111 ? 22.888 11.007 -39.943 1.00 96.00 111 GLY A CA 1
ATOM 819 C C . GLY A 1 111 ? 23.392 12.441 -40.121 1.00 96.00 111 GLY A C 1
ATOM 820 O O . GLY A 1 111 ? 23.961 12.768 -41.161 1.00 96.00 111 GLY A O 1
ATOM 821 N N . TYR A 1 112 ? 23.265 13.285 -39.093 1.00 95.81 112 TYR A N 1
ATOM 822 C CA . TYR A 1 112 ? 23.754 14.666 -39.120 1.00 95.81 112 TYR A CA 1
ATOM 823 C C . TYR A 1 112 ? 25.282 14.749 -39.249 1.00 95.81 112 TYR A C 1
ATOM 825 O O . TYR A 1 112 ? 25.797 15.569 -40.013 1.00 95.81 112 TYR A O 1
ATOM 833 N N . ALA A 1 113 ? 26.020 13.879 -38.552 1.00 94.38 113 ALA A N 1
ATOM 834 C CA . ALA A 1 113 ? 27.474 13.802 -38.657 1.00 94.38 113 ALA A CA 1
ATOM 835 C C . ALA A 1 113 ? 27.920 13.384 -40.066 1.00 94.38 113 ALA A C 1
ATOM 837 O O . ALA A 1 113 ? 28.804 14.024 -40.634 1.00 94.38 113 ALA A O 1
ATOM 838 N N . ILE A 1 114 ? 27.273 12.373 -40.660 1.00 93.69 114 ILE A N 1
ATOM 839 C CA . ILE A 1 114 ? 27.545 11.929 -42.036 1.00 93.69 114 ILE A CA 1
ATOM 840 C C . ILE A 1 114 ? 27.211 13.035 -43.039 1.00 93.69 114 ILE A C 1
ATOM 842 O O . ILE A 1 114 ? 28.019 13.317 -43.923 1.00 93.69 114 ILE A O 1
ATOM 846 N N . TYR A 1 115 ? 26.061 13.695 -42.883 1.00 91.62 115 TYR A N 1
ATOM 847 C CA . TYR A 1 115 ? 25.654 14.824 -43.717 1.00 91.62 115 TYR A CA 1
ATOM 848 C C . TYR A 1 115 ? 26.704 15.939 -43.685 1.00 91.62 115 TYR A C 1
ATOM 850 O O . TYR A 1 115 ? 27.191 16.367 -44.730 1.00 91.62 115 TYR A O 1
ATOM 858 N N . LYS A 1 116 ? 27.131 16.351 -42.485 1.00 90.88 116 LYS A N 1
ATOM 859 C CA . LYS A 1 116 ? 28.148 17.392 -42.303 1.00 90.88 116 LYS A CA 1
ATOM 860 C C . LYS A 1 116 ? 29.518 16.967 -42.834 1.00 90.88 116 LYS A C 1
ATOM 862 O O . LYS A 1 116 ? 30.216 17.786 -43.427 1.00 90.88 116 LYS A O 1
ATOM 867 N N . TYR A 1 117 ? 29.903 15.705 -42.644 1.00 88.56 117 TYR A N 1
ATOM 868 C CA . TYR A 1 117 ? 31.155 15.155 -43.163 1.00 88.56 117 TYR A CA 1
ATOM 869 C C . TYR A 1 117 ? 31.169 15.142 -44.697 1.00 88.56 117 TYR A C 1
ATOM 871 O O . TYR A 1 117 ? 32.135 15.600 -45.304 1.00 88.56 117 TYR A O 1
ATOM 879 N N . ARG A 1 118 ? 30.073 14.709 -45.334 1.00 84.94 118 ARG A N 1
ATOM 880 C CA . ARG A 1 118 ? 29.908 14.754 -46.794 1.00 84.94 118 ARG A CA 1
ATOM 881 C C . ARG A 1 118 ? 29.930 16.178 -47.339 1.00 84.94 118 ARG A C 1
ATOM 883 O O . ARG A 1 118 ? 30.644 16.422 -48.305 1.00 84.94 118 ARG A O 1
ATOM 890 N N . LEU A 1 119 ? 29.222 17.112 -46.701 1.00 80.81 119 LEU A N 1
ATOM 891 C CA . LEU A 1 119 ? 29.233 18.524 -47.096 1.00 80.81 119 LEU A CA 1
ATOM 892 C C . LEU A 1 119 ? 30.643 19.124 -47.006 1.00 80.81 119 LEU A C 1
ATOM 894 O O . LEU A 1 119 ? 31.071 19.845 -47.900 1.00 80.81 119 LEU A O 1
ATOM 898 N N . ARG A 1 120 ? 31.397 18.791 -45.952 1.00 78.62 120 ARG A N 1
ATOM 899 C CA . ARG A 1 120 ? 32.779 19.256 -45.780 1.00 78.62 120 ARG A CA 1
ATOM 900 C C . ARG A 1 120 ? 33.726 18.639 -46.813 1.00 78.62 120 ARG A C 1
ATOM 902 O O . ARG A 1 120 ? 34.559 19.349 -47.357 1.00 78.62 120 ARG A O 1
ATOM 909 N N . SER A 1 121 ? 33.550 17.355 -47.124 1.00 71.81 121 SER A N 1
ATOM 910 C CA . SER A 1 121 ? 34.317 16.656 -48.161 1.00 71.81 121 SER A CA 1
ATOM 911 C C . SER A 1 121 ? 34.056 17.208 -49.565 1.00 71.81 121 SER A C 1
ATOM 913 O O . SER A 1 121 ? 34.992 17.263 -50.353 1.00 71.81 121 SER A O 1
ATOM 915 N N . TYR A 1 122 ? 32.825 17.628 -49.876 1.00 66.25 122 TYR A N 1
ATOM 916 C CA . TYR A 1 122 ? 32.483 18.245 -51.165 1.00 66.25 122 TYR A CA 1
ATOM 917 C C . TYR A 1 122 ? 33.229 19.576 -51.385 1.00 66.25 122 TYR A C 1
ATOM 919 O O . TYR A 1 122 ? 33.672 19.875 -52.490 1.00 66.25 122 TYR A O 1
ATOM 927 N N . MET A 1 123 ? 33.445 20.348 -50.314 1.00 61.62 123 MET A N 1
ATOM 928 C CA . MET A 1 123 ? 34.179 21.622 -50.361 1.00 61.62 123 MET A CA 1
ATOM 929 C C . MET A 1 123 ? 35.691 21.443 -50.581 1.00 61.62 123 MET A C 1
ATOM 931 O O . MET A 1 123 ? 36.332 22.340 -51.128 1.00 61.62 123 MET A O 1
ATOM 935 N N . ASP A 1 124 ? 36.267 20.303 -50.184 1.00 61.25 124 ASP A N 1
ATOM 936 C CA . ASP A 1 124 ? 37.695 20.014 -50.381 1.00 61.25 124 ASP A CA 1
ATOM 937 C C . ASP A 1 124 ? 38.016 19.530 -51.808 1.00 61.25 124 ASP A C 1
ATOM 939 O O . ASP A 1 124 ? 39.129 19.762 -52.285 1.00 61.25 124 ASP A O 1
ATOM 943 N N . SER A 1 125 ? 37.067 18.896 -52.511 1.00 56.81 125 SER A N 1
ATOM 944 C CA . SER A 1 125 ? 37.321 18.297 -53.831 1.00 56.81 125 SER A CA 1
ATOM 945 C C . SER A 1 125 ? 37.098 19.228 -55.026 1.00 56.81 125 SER A C 1
ATOM 947 O O . SER A 1 125 ? 37.645 18.944 -56.086 1.00 56.81 125 SER A O 1
ATOM 949 N N . GLU A 1 126 ? 36.371 20.345 -54.883 1.00 59.62 126 GLU A N 1
ATOM 950 C CA . GLU A 1 126 ? 36.081 21.230 -56.033 1.00 59.62 126 GLU A CA 1
ATOM 951 C C . GLU A 1 126 ? 36.478 22.713 -55.867 1.00 59.62 126 GLU A C 1
ATOM 953 O O . GLU A 1 126 ? 36.604 23.418 -56.866 1.00 59.62 126 GLU A O 1
ATOM 958 N N . ILE A 1 127 ? 36.780 23.214 -54.658 1.00 57.72 127 ILE A N 1
ATOM 959 C CA . ILE A 1 127 ? 37.033 24.664 -54.452 1.00 57.72 127 ILE A CA 1
ATOM 960 C C . ILE A 1 127 ? 38.529 25.044 -54.415 1.00 57.72 127 ILE A C 1
ATOM 962 O O . ILE A 1 127 ? 38.872 26.217 -54.567 1.00 57.72 127 ILE A O 1
ATOM 966 N N . ARG A 1 128 ? 39.468 24.084 -54.348 1.00 54.75 128 ARG A N 1
ATOM 967 C CA . ARG A 1 128 ? 40.908 24.395 -54.536 1.00 54.75 128 ARG A CA 1
ATOM 968 C C . ARG A 1 128 ? 41.260 24.817 -55.964 1.00 54.75 128 ARG A C 1
ATOM 970 O O . ARG A 1 128 ? 42.281 25.468 -56.156 1.00 54.75 128 ARG A O 1
ATOM 977 N N . ALA A 1 129 ? 40.422 24.486 -56.946 1.00 56.91 129 ALA A N 1
ATOM 978 C CA . ALA A 1 129 ? 40.639 24.880 -58.334 1.00 56.91 129 ALA A CA 1
ATOM 979 C C . ALA A 1 129 ? 40.268 26.352 -58.600 1.00 56.91 129 ALA A C 1
ATOM 981 O O . ALA A 1 129 ? 40.906 26.995 -59.425 1.00 56.91 129 ALA A O 1
ATOM 982 N N . ILE A 1 130 ? 39.282 26.910 -57.883 1.00 59.66 130 ILE A N 1
ATOM 983 C CA . ILE A 1 130 ? 38.751 28.257 -58.167 1.00 59.66 130 ILE A CA 1
ATOM 984 C C . ILE A 1 130 ? 39.486 29.348 -57.359 1.00 59.66 130 ILE A C 1
ATOM 986 O O . ILE A 1 130 ? 39.677 30.456 -57.853 1.00 59.66 130 ILE A O 1
ATOM 990 N N . MET A 1 131 ? 39.990 29.049 -56.152 1.00 52.09 131 MET A N 1
ATOM 991 C CA . MET A 1 131 ? 40.794 30.007 -55.362 1.00 52.09 131 MET A CA 1
ATOM 992 C C . MET A 1 131 ? 42.262 30.134 -55.806 1.00 52.09 131 MET A C 1
ATOM 994 O O . MET A 1 131 ? 42.947 31.058 -55.373 1.00 52.09 131 MET A O 1
ATOM 998 N N . ALA A 1 132 ? 42.756 29.264 -56.689 1.00 54.81 132 ALA A N 1
ATOM 999 C CA . ALA A 1 132 ? 44.126 29.357 -57.200 1.00 54.81 132 ALA A CA 1
ATOM 1000 C C . ALA A 1 132 ? 44.332 30.501 -58.217 1.00 54.81 132 ALA A C 1
ATOM 1002 O O . ALA A 1 132 ? 45.469 30.810 -58.560 1.00 54.81 132 ALA A O 1
ATOM 1003 N N . GLN A 1 133 ? 43.260 31.143 -58.696 1.00 56.28 133 GLN A N 1
ATOM 1004 C CA . GLN A 1 133 ? 43.333 32.130 -59.781 1.00 56.28 133 GLN A CA 1
ATOM 1005 C C . GLN A 1 133 ? 43.340 33.604 -59.337 1.00 56.28 133 GLN A C 1
ATOM 1007 O O . GLN A 1 133 ? 43.422 34.474 -60.198 1.00 56.28 133 GLN A O 1
ATOM 1012 N N . TYR A 1 134 ? 43.273 33.908 -58.032 1.00 59.62 134 TYR A N 1
ATOM 1013 C CA . TYR A 1 134 ? 43.173 35.295 -57.535 1.00 59.62 134 TYR A CA 1
ATOM 1014 C C . TYR A 1 134 ? 44.216 35.717 -56.495 1.00 59.62 134 TYR A C 1
ATOM 1016 O O . TYR A 1 134 ? 44.064 36.772 -55.883 1.00 59.62 134 TYR A O 1
ATOM 1024 N N . MET A 1 135 ? 45.298 34.958 -56.312 1.00 55.38 135 MET A N 1
ATOM 1025 C CA . MET A 1 135 ? 46.407 35.410 -55.467 1.00 55.38 135 MET A CA 1
ATOM 1026 C C . MET A 1 135 ? 47.687 35.578 -56.293 1.00 55.38 135 MET A C 1
ATOM 1028 O O . MET A 1 135 ? 48.450 34.622 -56.433 1.00 55.38 135 MET A O 1
ATOM 1032 N N . PRO A 1 136 ? 47.935 36.769 -56.874 1.00 50.16 136 PRO A N 1
ATOM 1033 C CA . PRO A 1 136 ? 49.260 37.105 -57.366 1.00 50.16 136 PRO A CA 1
ATOM 1034 C C . PRO A 1 136 ? 50.209 37.271 -56.172 1.00 50.16 136 PRO A C 1
ATOM 1036 O O . PRO A 1 136 ? 49.965 38.062 -55.260 1.00 50.16 136 PRO A O 1
ATOM 1039 N N . LEU A 1 137 ? 51.294 36.495 -56.170 1.00 58.69 137 LEU A N 1
ATOM 1040 C CA . LEU A 1 137 ? 52.482 36.794 -55.378 1.00 58.69 137 LEU A CA 1
ATOM 1041 C C . LEU A 1 137 ? 53.174 37.992 -56.041 1.00 58.69 137 LEU A C 1
ATOM 1043 O O . LEU A 1 137 ? 54.007 37.813 -56.931 1.00 58.69 137 LEU A O 1
ATOM 1047 N N . ASP A 1 138 ? 52.839 39.207 -55.611 1.00 47.41 138 ASP A N 1
ATOM 1048 C CA . ASP A 1 138 ? 53.696 40.361 -55.873 1.00 47.41 138 ASP A CA 1
ATOM 1049 C C . ASP A 1 138 ? 54.938 40.245 -54.983 1.00 47.41 138 ASP A C 1
ATOM 1051 O O . ASP A 1 138 ? 55.000 40.629 -53.818 1.00 47.41 138 ASP A O 1
ATOM 1055 N N . ASN A 1 139 ? 55.919 39.590 -55.588 1.00 61.94 139 ASN A N 1
ATOM 1056 C CA . ASN A 1 139 ? 57.317 39.517 -55.234 1.00 61.94 139 ASN A CA 1
ATOM 1057 C C . ASN A 1 139 ? 57.961 40.913 -55.265 1.00 61.94 139 ASN A C 1
ATOM 1059 O O . ASN A 1 139 ? 58.252 41.406 -56.352 1.00 61.94 139 ASN A O 1
ATOM 1063 N N . GLN A 1 140 ? 58.254 41.502 -54.102 1.00 41.03 140 GLN A N 1
ATOM 1064 C CA . GLN A 1 140 ? 59.343 42.476 -53.937 1.00 41.03 140 GLN A CA 1
ATOM 1065 C C . GLN A 1 140 ? 59.966 42.376 -52.530 1.00 41.03 140 GLN A C 1
ATOM 1067 O O . GLN A 1 140 ? 59.435 42.865 -51.539 1.00 41.03 140 GLN A O 1
ATOM 1072 N N . THR A 1 141 ? 61.079 41.644 -52.486 1.00 52.41 141 THR A N 1
ATOM 1073 C CA . THR A 1 141 ? 62.370 41.925 -51.830 1.00 52.41 141 THR A CA 1
ATOM 1074 C C . THR A 1 141 ? 62.501 43.211 -50.994 1.00 52.41 141 THR A C 1
ATOM 1076 O O . THR A 1 141 ? 62.318 44.290 -51.538 1.00 52.41 141 THR A O 1
ATOM 1079 N N . GLU A 1 142 ? 62.940 43.088 -49.729 1.00 38.91 142 GLU A N 1
ATOM 1080 C CA . GLU A 1 142 ? 64.103 43.782 -49.106 1.00 38.91 142 GLU A CA 1
ATOM 1081 C C . GLU A 1 142 ? 64.123 43.521 -47.576 1.00 38.91 142 GLU A C 1
ATOM 1083 O O . GLU A 1 142 ? 63.205 43.905 -46.865 1.00 38.91 142 GLU A O 1
ATOM 1088 N N . VAL A 1 143 ? 65.014 42.658 -47.054 1.00 44.50 143 VAL A N 1
ATOM 1089 C C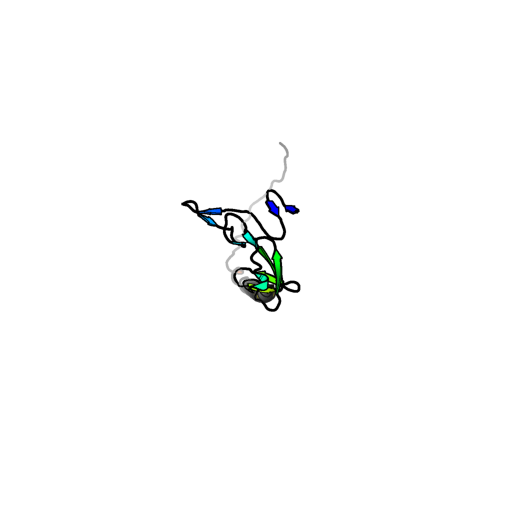A . VAL A 1 143 ? 66.380 42.926 -46.510 1.00 44.50 143 VAL A CA 1
ATOM 1090 C C . VAL A 1 143 ? 66.397 42.886 -44.953 1.00 44.50 143 VAL A C 1
ATOM 1092 O O . VAL A 1 143 ? 65.363 43.103 -44.330 1.00 44.50 143 VAL A O 1
ATOM 1095 N N . PRO A 1 144 ? 67.508 42.453 -44.309 1.00 49.59 144 PRO A N 1
ATOM 1096 C CA . PRO A 1 144 ? 67.469 41.453 -43.238 1.00 49.59 144 PRO A CA 1
ATOM 1097 C C . PRO A 1 144 ? 67.965 41.918 -41.850 1.00 49.59 144 PRO A C 1
ATOM 1099 O O . PRO A 1 144 ? 68.510 43.003 -41.691 1.00 49.59 144 PRO A O 1
ATOM 1102 N N . ASN A 1 145 ? 67.913 40.962 -40.909 1.00 35.44 145 ASN A N 1
ATOM 1103 C CA . ASN A 1 145 ? 68.808 40.776 -39.754 1.00 35.44 145 ASN A CA 1
ATOM 1104 C C . ASN A 1 145 ? 68.519 41.593 -38.474 1.00 35.44 145 ASN A C 1
ATOM 1106 O O . ASN A 1 145 ? 68.758 42.792 -38.426 1.00 35.44 145 ASN A O 1
ATOM 1110 N N . HIS A 1 146 ? 68.135 40.916 -37.383 1.00 35.16 146 HIS A N 1
ATOM 1111 C CA . HIS A 1 146 ? 69.060 40.650 -36.270 1.00 35.16 146 HIS A CA 1
ATOM 1112 C C . HIS A 1 146 ? 68.429 39.781 -35.170 1.00 35.16 146 HIS A C 1
ATOM 1114 O O . HIS A 1 146 ? 67.356 40.056 -34.640 1.00 35.16 146 HIS A O 1
ATOM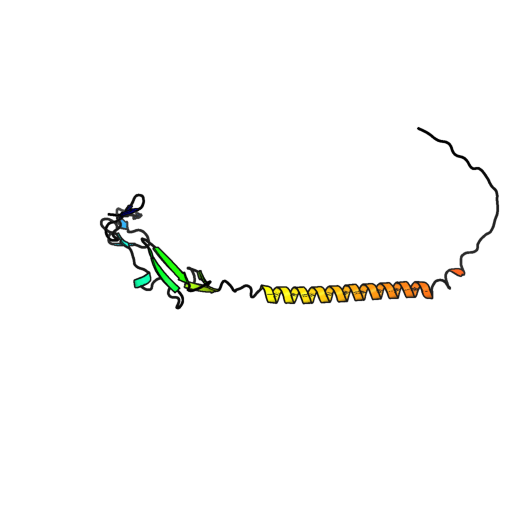 1120 N N . SER A 1 147 ? 69.165 38.729 -34.833 1.00 42.88 147 SER A N 1
ATOM 1121 C CA . SER A 1 147 ? 69.010 37.838 -33.685 1.00 42.88 147 SER A CA 1
ATOM 1122 C C . SER A 1 147 ? 69.353 38.516 -32.346 1.00 42.88 147 SER A C 1
ATOM 1124 O O . SER A 1 147 ? 70.091 39.499 -32.336 1.00 42.88 147 SER A O 1
ATOM 1126 N N . GLN A 1 148 ? 68.975 37.826 -31.255 1.00 40.56 148 GLN A N 1
ATOM 1127 C CA . GLN A 1 148 ? 69.471 37.881 -29.857 1.00 40.56 148 GLN A CA 1
ATOM 1128 C C . GLN A 1 148 ? 68.546 38.612 -28.871 1.00 40.56 148 GLN A C 1
ATOM 1130 O O . GLN A 1 148 ? 68.320 39.810 -28.964 1.00 40.56 148 GLN A O 1
ATOM 1135 N N . GLU A 1 149 ? 67.834 37.883 -28.009 1.00 53.25 149 GLU A N 1
ATOM 1136 C CA . GLU A 1 149 ? 68.327 37.331 -26.728 1.00 53.25 149 GLU A CA 1
ATOM 1137 C C . GLU A 1 149 ? 68.755 38.430 -25.742 1.00 53.25 149 GLU A C 1
ATOM 1139 O O . GLU A 1 149 ? 69.773 39.084 -25.958 1.00 53.25 149 GLU A O 1
ATOM 1144 N N . LYS A 1 150 ? 67.991 38.583 -24.644 1.00 44.22 150 LYS A N 1
ATOM 1145 C CA . LYS A 1 150 ? 68.485 38.836 -23.272 1.00 44.22 150 LYS A CA 1
ATOM 1146 C C . LYS A 1 150 ? 67.336 38.891 -22.247 1.00 44.22 150 LYS A C 1
ATOM 1148 O O . LYS A 1 150 ? 66.596 39.858 -22.175 1.00 44.22 150 LYS A O 1
ATOM 1153 N N . ASN A 1 151 ? 67.222 37.795 -21.495 1.00 46.62 151 ASN A N 1
ATOM 1154 C CA . ASN A 1 151 ? 67.227 37.683 -20.030 1.00 46.62 151 ASN A CA 1
ATOM 1155 C C . ASN A 1 151 ? 66.589 38.756 -19.120 1.00 46.62 151 ASN A C 1
ATOM 1157 O O . ASN A 1 151 ? 66.963 39.921 -19.156 1.00 46.62 151 ASN A O 1
ATOM 1161 N N . HIS A 1 152 ? 65.923 38.196 -18.099 1.00 42.09 152 HIS A N 1
ATOM 1162 C CA . HIS A 1 152 ? 65.910 38.588 -16.680 1.00 42.09 152 HIS A CA 1
ATOM 1163 C C . HIS A 1 152 ? 64.997 39.727 -16.190 1.00 42.09 152 HIS A C 1
ATOM 1165 O O . HIS A 1 152 ? 65.045 40.844 -16.692 1.00 42.09 152 HIS A O 1
ATOM 1171 N N . ALA A 1 153 ? 64.365 39.386 -15.053 1.00 42.09 153 ALA A N 1
ATOM 1172 C CA . ALA A 1 153 ? 63.664 40.186 -14.040 1.00 42.09 153 ALA A CA 1
ATOM 1173 C C . ALA A 1 153 ? 62.183 40.496 -14.299 1.00 42.09 153 ALA A C 1
ATOM 1175 O O . ALA A 1 153 ? 61.869 41.315 -15.186 1.00 42.09 153 ALA A O 1
#

Radius of gyration: 43.6 Å; chains: 1; bounding box: 94×57×95 Å

pLDDT: mean 72.65, std 16.56, range [35.16, 97.38]